Protein AF-A0AAV9SK41-F1 (afdb_monomer_lite)

Structure (mmCIF, N/CA/C/O backbone):
data_AF-A0AAV9SK41-F1
#
_entry.id   AF-A0AAV9SK41-F1
#
loop_
_atom_site.group_PDB
_atom_site.id
_atom_site.type_symbol
_atom_site.label_atom_id
_atom_site.label_alt_id
_atom_site.label_comp_id
_atom_site.label_asym_id
_atom_site.label_entity_id
_atom_site.label_seq_id
_atom_site.pdbx_PDB_ins_code
_atom_site.Cartn_x
_atom_site.Cartn_y
_atom_site.Cartn_z
_atom_site.occupancy
_atom_site.B_iso_or_equiv
_atom_site.auth_seq_id
_atom_site.auth_comp_id
_atom_site.auth_asym_id
_atom_site.auth_atom_id
_atom_site.pdbx_PDB_model_num
ATOM 1 N N . MET A 1 1 ? -20.924 11.036 -19.534 1.00 70.88 1 MET A N 1
ATOM 2 C CA . MET A 1 1 ? -19.751 10.722 -18.682 1.00 70.88 1 MET A CA 1
ATOM 3 C C . MET A 1 1 ? -19.887 11.195 -17.228 1.00 70.88 1 MET A C 1
ATOM 5 O O . MET A 1 1 ? -19.501 10.447 -16.343 1.00 70.88 1 MET A O 1
ATOM 9 N N . GLN A 1 2 ? -20.469 12.369 -16.933 1.00 84.56 2 GLN A N 1
ATOM 10 C CA . GLN A 1 2 ? -20.617 12.871 -15.546 1.00 84.56 2 GLN A CA 1
ATOM 11 C C . GLN A 1 2 ? -21.423 11.962 -14.600 1.00 84.56 2 GLN A C 1
ATOM 13 O O . GLN A 1 2 ? -21.096 11.871 -13.419 1.00 84.56 2 GLN A O 1
ATOM 18 N N . TRP A 1 3 ? -22.440 11.257 -15.110 1.00 93.38 3 TRP A N 1
ATOM 19 C CA . TRP A 1 3 ? -23.215 10.295 -14.318 1.00 93.38 3 TRP A CA 1
ATOM 20 C C . TRP A 1 3 ? -22.351 9.173 -13.730 1.00 93.38 3 TRP A C 1
ATOM 22 O O . TRP A 1 3 ? -22.567 8.783 -12.590 1.00 93.38 3 TRP A O 1
ATOM 32 N N . VAL A 1 4 ? -21.325 8.718 -14.456 1.00 94.75 4 VAL A N 1
ATOM 33 C CA . VAL A 1 4 ? -20.437 7.631 -14.011 1.00 94.75 4 VAL A CA 1
ATOM 34 C C . VAL A 1 4 ? -19.621 8.059 -12.793 1.00 94.75 4 VAL A C 1
ATOM 36 O O . VAL A 1 4 ? -19.519 7.311 -11.827 1.00 94.75 4 VAL A O 1
ATOM 39 N N . ILE A 1 5 ? -19.105 9.292 -12.807 1.00 95.44 5 ILE A N 1
ATOM 40 C CA . ILE A 1 5 ? -18.312 9.851 -11.704 1.00 95.44 5 ILE A CA 1
ATOM 41 C C . ILE A 1 5 ? -19.196 10.076 -10.473 1.00 95.44 5 ILE A C 1
ATOM 43 O O . ILE A 1 5 ? -18.799 9.765 -9.355 1.00 95.44 5 ILE A O 1
ATOM 47 N N . ARG A 1 6 ? -20.420 10.588 -10.660 1.00 93.88 6 ARG A N 1
ATOM 48 C CA . ARG A 1 6 ? -21.356 10.764 -9.540 1.00 93.88 6 ARG A CA 1
ATOM 49 C C . ARG A 1 6 ? -21.705 9.432 -8.883 1.00 93.88 6 ARG A C 1
ATOM 51 O O . ARG A 1 6 ? -21.671 9.343 -7.661 1.00 93.88 6 ARG A O 1
ATOM 58 N N . VAL A 1 7 ? -22.003 8.407 -9.679 1.00 96.31 7 VAL A N 1
ATOM 59 C CA . VAL A 1 7 ? -22.335 7.078 -9.153 1.00 96.31 7 VAL A CA 1
ATOM 60 C C . VAL A 1 7 ? -21.132 6.453 -8.444 1.00 96.31 7 VAL A C 1
ATOM 62 O O . VAL A 1 7 ? -21.294 5.951 -7.335 1.00 96.31 7 VAL A O 1
ATOM 65 N N . SER A 1 8 ? -19.922 6.530 -9.008 1.00 95.81 8 SER A N 1
ATOM 66 C CA . SER A 1 8 ? -18.735 5.934 -8.378 1.00 95.81 8 SER A CA 1
ATOM 67 C C . SER A 1 8 ? -18.386 6.585 -7.038 1.00 95.81 8 SER A C 1
ATOM 69 O O . SER A 1 8 ? -18.105 5.871 -6.078 1.00 95.81 8 SER A O 1
ATOM 71 N N . VAL A 1 9 ? -18.472 7.915 -6.932 1.00 95.94 9 VAL A N 1
ATOM 72 C CA . VAL A 1 9 ? -18.228 8.633 -5.669 1.00 95.94 9 VAL A CA 1
ATOM 73 C C . VAL A 1 9 ? -19.255 8.241 -4.605 1.00 95.94 9 VAL A C 1
ATOM 75 O O . VAL A 1 9 ? -18.878 8.006 -3.457 1.00 95.94 9 VAL A O 1
ATOM 78 N N . VAL A 1 10 ? -20.534 8.117 -4.979 1.00 97.06 10 VAL A N 1
ATOM 79 C CA . VAL A 1 10 ? -21.592 7.685 -4.050 1.00 97.06 10 VAL A CA 1
ATOM 80 C C . VAL A 1 10 ? -21.346 6.254 -3.571 1.00 97.06 10 VAL A C 1
ATOM 82 O O . VAL A 1 10 ? -21.370 6.005 -2.368 1.00 97.06 10 VAL A O 1
ATOM 85 N N . VAL A 1 11 ? -21.046 5.324 -4.482 1.00 96.94 11 VAL A N 1
ATOM 86 C CA . VAL A 1 11 ? -20.783 3.916 -4.139 1.00 96.94 11 VAL A CA 1
ATOM 87 C C . VAL A 1 11 ? -19.557 3.789 -3.236 1.00 96.94 11 VAL A C 1
ATOM 89 O O . VAL A 1 11 ? -19.622 3.150 -2.190 1.00 96.94 11 VAL A O 1
ATOM 92 N N . MET A 1 12 ? -18.447 4.432 -3.596 1.00 94.88 12 MET A N 1
ATOM 93 C CA . MET A 1 12 ? -17.201 4.357 -2.831 1.00 94.88 12 MET A CA 1
ATOM 94 C C . MET A 1 12 ? -17.341 5.024 -1.452 1.00 94.88 12 MET A C 1
ATOM 96 O O . MET A 1 12 ? -16.784 4.535 -0.468 1.00 94.88 12 MET A O 1
ATOM 100 N N . GLY A 1 13 ? -18.138 6.094 -1.359 1.00 94.50 13 GLY A N 1
ATOM 101 C CA . GLY A 1 13 ? -18.513 6.727 -0.095 1.00 94.50 13 GLY A CA 1
ATOM 102 C C . GLY A 1 13 ? -19.341 5.809 0.804 1.00 94.50 13 GLY A C 1
ATOM 103 O O . GLY A 1 13 ? -19.012 5.664 1.980 1.00 94.50 13 GLY A O 1
ATOM 104 N N . LEU A 1 14 ? -20.364 5.144 0.254 1.00 96.38 14 LEU A N 1
ATOM 105 C CA . LEU A 1 14 ? -21.178 4.169 0.991 1.00 96.38 14 LEU A CA 1
ATOM 106 C C . LEU A 1 14 ? -20.318 3.027 1.538 1.00 96.38 14 LEU A C 1
ATOM 108 O O . LEU A 1 14 ? -20.362 2.757 2.735 1.00 96.38 14 LEU A O 1
ATOM 112 N N . VAL A 1 15 ? -19.476 2.428 0.691 1.00 95.06 15 VAL A N 1
ATOM 113 C CA . VAL A 1 15 ? -18.560 1.346 1.087 1.00 95.06 15 VAL A CA 1
ATOM 114 C C . VAL A 1 15 ? -17.656 1.785 2.238 1.00 95.06 15 VAL A C 1
ATOM 116 O O . VAL A 1 15 ? -17.528 1.071 3.233 1.00 95.06 15 VAL A O 1
ATOM 119 N N . ARG A 1 16 ? -17.055 2.976 2.142 1.00 89.06 16 ARG A N 1
ATOM 120 C CA . ARG A 1 16 ? -16.137 3.477 3.172 1.00 89.06 16 ARG A CA 1
ATOM 121 C C . ARG A 1 16 ? -16.845 3.697 4.510 1.00 89.06 16 ARG A C 1
ATOM 123 O O . ARG A 1 16 ? -16.321 3.288 5.542 1.00 89.06 16 ARG A O 1
ATOM 130 N N . THR A 1 17 ? -18.045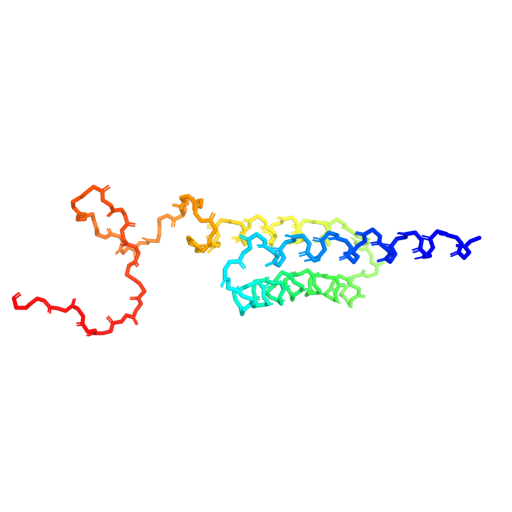 4.274 4.489 1.00 92.25 17 THR A N 1
ATOM 131 C CA . THR A 1 17 ? -18.860 4.480 5.696 1.00 92.25 17 THR A CA 1
ATOM 132 C C . THR A 1 17 ? -19.274 3.152 6.329 1.00 92.25 17 THR A C 1
ATOM 134 O O . THR A 1 17 ? -19.186 3.009 7.548 1.00 92.25 17 THR A O 1
ATOM 137 N N . SER A 1 18 ? -19.655 2.155 5.524 1.00 94.50 18 SER A N 1
ATOM 138 C CA . SER A 1 18 ? -19.990 0.815 6.021 1.00 94.50 18 SER A CA 1
ATOM 139 C C . SER A 1 18 ? -18.809 0.145 6.733 1.00 94.50 18 SER A C 1
ATOM 141 O O . SER A 1 18 ? -18.994 -0.425 7.807 1.00 94.50 18 SER A O 1
ATOM 143 N N . ILE A 1 19 ? -17.592 0.260 6.188 1.00 89.81 19 ILE A N 1
ATOM 144 C CA . ILE A 1 19 ? -16.371 -0.293 6.803 1.00 89.81 19 ILE A CA 1
ATOM 145 C C . ILE A 1 19 ? -16.092 0.372 8.158 1.00 89.81 19 ILE A C 1
ATOM 147 O O . ILE A 1 19 ? -15.793 -0.311 9.139 1.00 89.81 19 ILE A O 1
ATOM 151 N N . THR A 1 20 ? -16.225 1.699 8.239 1.00 89.44 20 THR A N 1
ATOM 152 C CA . THR A 1 20 ? -16.038 2.433 9.500 1.00 89.44 20 THR A CA 1
ATOM 153 C C . THR A 1 20 ? -17.078 2.050 10.552 1.00 89.44 20 THR A C 1
ATOM 155 O O . THR A 1 20 ? -16.734 1.975 11.724 1.00 89.44 20 THR A O 1
ATOM 158 N N . PHE A 1 21 ? -18.320 1.755 10.159 1.00 88.75 21 PHE A N 1
ATOM 159 C CA . PHE A 1 21 ? -19.373 1.368 11.103 1.00 88.75 21 PHE A CA 1
ATOM 160 C C . PHE A 1 21 ? -19.150 -0.022 11.720 1.00 88.75 21 PHE A C 1
ATOM 162 O O . PHE A 1 21 ? -19.488 -0.246 12.878 1.00 88.75 21 PHE A O 1
ATOM 169 N N . TYR A 1 22 ? -18.573 -0.958 10.960 1.00 85.44 22 TYR A N 1
ATOM 170 C CA . TYR A 1 22 ? -18.302 -2.317 11.443 1.00 85.44 22 TYR A CA 1
ATOM 171 C C . TYR A 1 22 ? -17.046 -2.405 12.326 1.00 85.44 22 TYR A C 1
ATOM 173 O O . TYR A 1 22 ? -16.906 -3.324 13.132 1.00 85.44 22 TYR A O 1
ATOM 181 N N . THR A 1 23 ? -16.117 -1.455 12.192 1.00 83.38 23 THR A N 1
ATOM 182 C CA . THR A 1 23 ? -14.804 -1.534 12.843 1.00 83.38 23 THR A CA 1
ATOM 183 C C . THR A 1 23 ? -14.733 -0.601 14.049 1.00 83.38 23 THR A C 1
ATOM 185 O O . THR A 1 23 ? -14.869 0.608 13.913 1.00 83.38 23 THR A O 1
ATOM 188 N N . ASN A 1 24 ? -14.434 -1.137 15.236 1.00 78.44 24 ASN A N 1
ATOM 18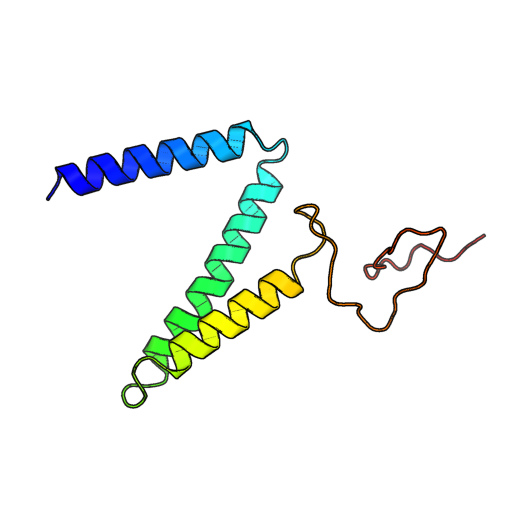9 C CA . ASN A 1 24 ? -14.367 -0.360 16.486 1.00 78.44 24 ASN A CA 1
ATOM 190 C C . ASN A 1 24 ? -13.165 0.607 16.581 1.00 78.44 24 ASN A C 1
ATOM 192 O O . ASN A 1 24 ? -13.043 1.352 17.550 1.00 78.44 24 ASN A O 1
ATOM 196 N N . SER A 1 25 ? -12.237 0.596 15.620 1.00 81.38 25 SER A N 1
ATOM 197 C CA . SER A 1 25 ? -10.989 1.366 15.698 1.00 81.38 25 SER A CA 1
ATOM 198 C C . SER A 1 25 ? -10.659 2.064 14.380 1.00 81.38 25 SER A C 1
ATOM 200 O O . SER A 1 25 ? -9.990 1.515 13.505 1.00 81.38 25 SER A O 1
ATOM 202 N N . THR A 1 26 ? -11.080 3.324 14.263 1.00 86.50 26 THR A N 1
ATOM 203 C CA . THR A 1 26 ? -10.845 4.171 13.081 1.00 86.50 26 THR A CA 1
ATOM 204 C C . THR A 1 26 ? -9.357 4.396 12.791 1.00 86.50 26 THR A C 1
ATOM 206 O O . THR A 1 26 ? -8.964 4.441 11.628 1.00 86.50 26 THR A O 1
ATOM 209 N N . LEU A 1 27 ? -8.513 4.492 13.828 1.00 86.75 27 LEU A N 1
ATOM 210 C CA . LEU A 1 27 ? -7.062 4.662 13.668 1.00 86.75 27 LEU A CA 1
ATOM 211 C C . LEU A 1 27 ? -6.410 3.448 12.997 1.00 86.75 27 LEU A C 1
ATOM 213 O O . LEU A 1 27 ? -5.563 3.616 12.127 1.00 86.75 27 LEU A O 1
ATOM 217 N N . ILE A 1 28 ? -6.850 2.238 13.349 1.00 83.94 28 ILE A N 1
ATOM 218 C CA . ILE A 1 28 ? -6.335 1.000 12.755 1.00 83.94 28 ILE A CA 1
ATOM 219 C C . ILE A 1 28 ? -6.715 0.942 11.275 1.00 83.94 28 ILE A C 1
ATOM 221 O O . ILE A 1 28 ? -5.855 0.687 10.440 1.00 83.94 28 ILE A O 1
ATOM 225 N N . LEU A 1 29 ? -7.968 1.262 10.929 1.00 85.19 29 LEU A N 1
ATOM 226 C CA . LEU A 1 29 ? -8.397 1.346 9.528 1.00 85.19 29 LEU A CA 1
ATOM 227 C C . LEU A 1 29 ? -7.601 2.382 8.727 1.00 85.19 29 LEU A C 1
ATOM 229 O O . LEU A 1 29 ? -7.251 2.130 7.574 1.00 85.19 29 LEU A O 1
ATOM 233 N N . TRP A 1 30 ? -7.327 3.545 9.322 1.00 84.88 30 TRP A N 1
ATOM 234 C CA . TRP A 1 30 ? -6.547 4.598 8.679 1.00 84.88 30 TRP A CA 1
ATOM 235 C C . TRP A 1 30 ? -5.124 4.133 8.385 1.00 84.88 30 TRP A C 1
ATOM 237 O O . TRP A 1 30 ? -4.661 4.264 7.253 1.00 84.88 30 TRP A O 1
ATOM 247 N N .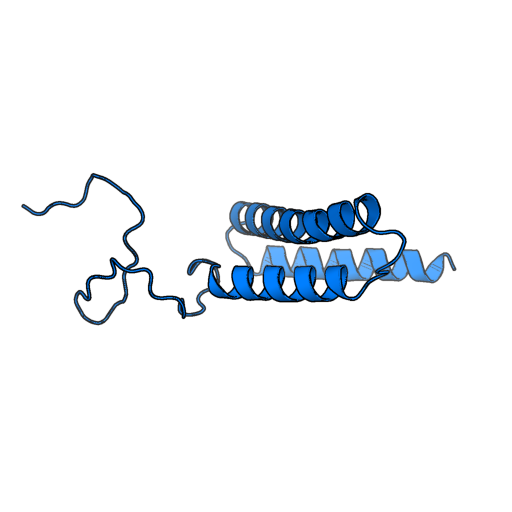 ILE A 1 31 ? -4.438 3.598 9.396 1.00 86.06 31 ILE A N 1
ATOM 248 C CA . ILE A 1 31 ? -3.053 3.134 9.279 1.00 86.06 31 ILE A CA 1
ATOM 249 C C . ILE A 1 31 ? -2.983 1.998 8.255 1.00 86.06 31 ILE A C 1
ATOM 251 O O . ILE A 1 31 ? -2.240 2.106 7.286 1.00 86.06 31 ILE A O 1
ATOM 255 N N . LEU A 1 32 ? -3.873 1.006 8.361 1.00 84.44 32 LEU A N 1
ATOM 256 C CA . LEU A 1 32 ? -3.952 -0.113 7.422 1.00 84.44 32 LEU A CA 1
ATOM 257 C C . LEU A 1 32 ? -4.184 0.364 5.976 1.00 84.44 32 LEU A C 1
ATOM 259 O O . LEU A 1 32 ? -3.530 -0.106 5.044 1.00 84.44 32 LEU A O 1
ATOM 263 N N . GLY A 1 33 ? -5.089 1.327 5.774 1.00 85.75 33 GLY A N 1
ATOM 264 C CA . GLY A 1 33 ? -5.352 1.924 4.464 1.00 85.75 33 GLY A CA 1
ATOM 265 C C . GLY A 1 33 ? -4.163 2.716 3.911 1.00 85.75 33 GLY A C 1
ATOM 266 O O . GLY A 1 33 ? -3.875 2.637 2.710 1.00 85.75 33 GLY A O 1
ATOM 267 N N . ALA A 1 34 ? -3.451 3.446 4.773 1.00 88.44 34 ALA A N 1
ATOM 268 C CA . ALA A 1 34 ? -2.240 4.177 4.416 1.00 88.44 34 ALA A CA 1
ATOM 269 C C . ALA A 1 34 ? -1.131 3.210 3.998 1.00 88.44 34 ALA A C 1
ATOM 271 O O . ALA A 1 34 ? -0.601 3.346 2.894 1.00 88.44 34 ALA A O 1
ATOM 272 N N . ASP A 1 35 ? -0.875 2.171 4.796 1.00 85.44 35 ASP A N 1
ATOM 273 C CA . ASP A 1 35 ? 0.055 1.114 4.428 1.00 85.44 35 ASP A CA 1
ATOM 274 C C . ASP A 1 35 ? -0.330 0.555 3.052 1.00 85.44 35 ASP A C 1
ATOM 276 O O . ASP A 1 35 ? 0.521 0.492 2.161 1.00 85.44 35 ASP A O 1
ATOM 280 N N . VAL A 1 36 ? -1.611 0.181 2.825 1.00 84.44 36 VAL A N 1
ATOM 281 C CA . VAL A 1 36 ? -2.099 -0.430 1.555 1.00 84.44 36 VAL A CA 1
ATOM 282 C C . VAL A 1 36 ? -1.770 0.475 0.381 1.00 84.44 36 VAL A C 1
ATOM 284 O O . VAL A 1 36 ? -1.146 0.038 -0.585 1.00 84.44 36 VAL A O 1
ATOM 287 N N . SER A 1 37 ? -2.085 1.754 0.519 1.00 88.00 37 SER A N 1
ATOM 288 C CA . SER A 1 37 ? -1.824 2.761 -0.503 1.00 88.00 37 SER A CA 1
ATOM 289 C C . SER A 1 37 ? -0.330 2.906 -0.811 1.00 88.00 37 SER A C 1
ATOM 291 O O . SER A 1 37 ? 0.049 2.935 -1.984 1.00 88.00 37 SER A O 1
ATOM 293 N N . PHE A 1 38 ? 0.536 2.932 0.206 1.00 84.50 38 PHE A N 1
ATOM 294 C CA . PHE A 1 38 ? 1.978 3.113 0.014 1.00 84.50 38 PHE A CA 1
ATOM 295 C C . PHE A 1 38 ? 2.648 1.928 -0.692 1.00 84.50 38 PHE A C 1
ATOM 297 O O . PHE A 1 38 ? 3.445 2.142 -1.608 1.00 84.50 38 PHE A O 1
ATOM 304 N N . THR A 1 39 ? 2.291 0.683 -0.359 1.00 81.38 39 THR A N 1
ATOM 305 C CA . THR A 1 39 ? 2.832 -0.487 -1.086 1.00 81.38 39 THR A CA 1
ATOM 306 C C . THR A 1 39 ? 2.324 -0.580 -2.519 1.00 81.38 39 THR A C 1
ATOM 308 O O . THR A 1 39 ? 3.016 -1.157 -3.347 1.00 81.38 39 THR A O 1
ATOM 311 N N . LEU A 1 40 ? 1.154 -0.021 -2.841 1.00 80.94 40 LEU A N 1
ATOM 312 C CA . LEU A 1 40 ? 0.634 0.004 -4.214 1.00 80.94 40 LEU A CA 1
ATOM 313 C C . LEU A 1 40 ? 1.254 1.135 -5.049 1.00 80.94 40 LEU A C 1
ATOM 315 O O . LEU A 1 40 ? 1.536 0.945 -6.233 1.00 80.94 40 LEU A O 1
ATOM 319 N N . MET A 1 41 ? 1.495 2.304 -4.447 1.00 84.56 41 MET A N 1
ATOM 320 C CA . MET A 1 41 ? 2.095 3.445 -5.147 1.00 84.56 41 MET A CA 1
ATOM 321 C C . MET A 1 41 ? 3.569 3.226 -5.4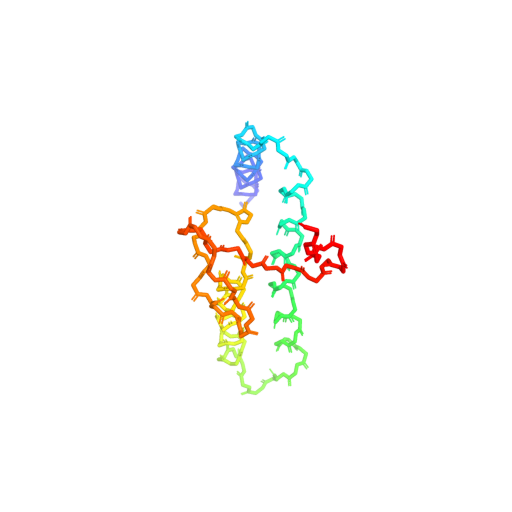91 1.00 84.56 41 MET A C 1
ATOM 323 O O . MET A 1 41 ? 4.007 3.634 -6.566 1.00 84.56 41 MET A O 1
ATOM 327 N N . LEU A 1 42 ? 4.324 2.556 -4.619 1.00 79.25 42 LEU A N 1
ATOM 328 C CA . LEU A 1 42 ? 5.753 2.304 -4.807 1.00 79.25 42 LEU A CA 1
ATOM 329 C C . LEU A 1 42 ? 6.077 1.553 -6.121 1.00 79.25 42 LEU A C 1
ATOM 331 O O . LEU A 1 42 ? 6.852 2.086 -6.915 1.00 79.25 42 LEU A O 1
ATOM 335 N N . PRO A 1 43 ? 5.480 0.385 -6.440 1.00 72.44 43 PRO A N 1
ATOM 336 C CA . PRO A 1 43 ? 5.743 -0.314 -7.697 1.00 72.44 43 PRO A CA 1
ATOM 337 C C . PRO A 1 43 ? 5.215 0.451 -8.915 1.00 72.44 43 PRO A C 1
ATOM 339 O O . PRO A 1 43 ? 5.807 0.352 -9.986 1.00 72.44 43 PRO A O 1
ATOM 342 N N . HIS A 1 44 ? 4.150 1.248 -8.771 1.00 74.12 44 HIS A N 1
ATOM 343 C CA . HIS A 1 44 ? 3.623 2.073 -9.861 1.00 74.12 44 HIS A CA 1
ATOM 344 C C . HIS A 1 44 ? 4.613 3.184 -10.260 1.00 74.12 44 HIS A C 1
ATOM 346 O O . HIS A 1 44 ? 4.922 3.347 -11.442 1.00 74.12 44 HIS A O 1
ATOM 352 N N . LEU A 1 45 ? 5.174 3.890 -9.271 1.00 77.19 45 LEU A N 1
ATOM 353 C CA . LEU A 1 45 ? 6.205 4.919 -9.458 1.00 77.19 45 LEU A CA 1
ATOM 354 C C . LEU A 1 45 ? 7.534 4.334 -9.961 1.00 77.19 45 LEU A C 1
ATOM 356 O O . LEU A 1 45 ? 8.165 4.905 -10.849 1.00 77.19 45 LEU A O 1
ATOM 360 N N . VAL A 1 46 ? 7.949 3.174 -9.447 1.00 75.50 46 VAL A N 1
ATOM 361 C CA . VAL A 1 46 ? 9.171 2.493 -9.908 1.00 75.50 46 VAL A CA 1
ATOM 362 C C . VAL A 1 46 ? 9.007 1.974 -11.340 1.00 75.50 46 VAL A C 1
ATOM 364 O O . VAL A 1 46 ? 9.910 2.144 -12.160 1.00 75.50 46 VAL A O 1
ATOM 367 N N . SER A 1 47 ? 7.844 1.405 -11.678 1.00 69.00 47 SER A N 1
ATOM 368 C CA . SER A 1 47 ? 7.560 0.904 -13.026 1.00 69.00 47 SER A CA 1
ATOM 369 C C . SER A 1 47 ? 7.574 2.005 -14.083 1.00 69.00 47 SER A C 1
ATOM 371 O O . SER A 1 47 ? 8.040 1.752 -15.193 1.00 69.00 47 SER A O 1
ATOM 373 N N . VAL A 1 48 ? 7.047 3.196 -13.781 1.00 74.50 48 VAL A N 1
ATOM 374 C CA . VAL A 1 48 ? 7.022 4.305 -14.749 1.00 74.50 48 VAL A CA 1
ATOM 375 C C . VAL A 1 48 ? 8.397 4.964 -14.910 1.00 74.50 48 VAL A C 1
ATOM 377 O O . VAL A 1 48 ? 8.703 5.479 -15.984 1.00 74.50 48 VAL A O 1
ATOM 380 N N . LEU A 1 49 ? 9.241 4.923 -13.870 1.00 73.88 49 LEU A N 1
ATOM 381 C CA . LEU A 1 49 ? 10.554 5.571 -13.867 1.00 73.88 49 LEU A CA 1
ATOM 382 C C . LEU A 1 49 ? 11.645 4.737 -14.558 1.00 73.88 49 LEU A C 1
ATOM 384 O O . LEU A 1 49 ? 12.501 5.306 -15.232 1.00 73.88 49 LEU A O 1
ATOM 388 N N . PHE A 1 50 ? 11.643 3.409 -14.395 1.00 64.00 50 PHE A N 1
ATOM 389 C CA . PHE A 1 50 ? 12.820 2.594 -14.726 1.00 64.00 50 PHE A CA 1
ATOM 390 C C . PHE A 1 50 ? 12.830 1.930 -16.109 1.00 64.00 50 PHE A C 1
ATOM 392 O O . PHE A 1 50 ? 13.916 1.635 -16.603 1.00 64.00 50 PHE A O 1
ATOM 399 N N . PHE A 1 51 ? 11.691 1.678 -16.767 1.00 55.03 51 PHE A N 1
ATOM 400 C CA . PHE A 1 51 ? 11.716 0.870 -17.995 1.00 55.03 51 PHE A CA 1
ATOM 401 C C . PHE A 1 51 ? 10.723 1.305 -19.072 1.00 55.03 51 PHE A C 1
ATOM 403 O O . PHE A 1 51 ? 9.531 1.027 -19.013 1.00 55.03 51 PHE A O 1
ATOM 410 N N . LYS A 1 52 ? 11.263 1.876 -20.154 1.00 58.47 52 LYS A N 1
ATOM 411 C CA . LYS A 1 52 ? 10.528 2.168 -21.395 1.00 58.47 52 LYS A CA 1
ATOM 412 C C . LYS A 1 52 ? 10.438 0.960 -22.352 1.00 58.47 52 LYS A C 1
ATOM 414 O O . LYS A 1 52 ? 9.678 1.006 -23.308 1.00 58.47 52 LYS A O 1
ATOM 419 N N . VAL A 1 53 ? 11.210 -0.112 -22.106 1.00 56.75 53 VAL A N 1
ATOM 420 C CA . VAL A 1 53 ? 11.418 -1.241 -23.049 1.00 56.75 53 VAL A CA 1
ATOM 421 C C . VAL A 1 53 ? 10.918 -2.600 -22.512 1.00 56.75 53 VAL A C 1
ATOM 423 O O . VAL A 1 53 ? 10.689 -3.512 -23.296 1.00 56.75 53 VAL A O 1
ATOM 426 N N . THR A 1 54 ? 10.633 -2.738 -21.208 1.00 54.25 54 THR A N 1
ATOM 427 C CA . THR A 1 54 ? 10.045 -3.963 -20.597 1.00 54.25 54 THR A CA 1
ATOM 428 C C . THR A 1 54 ? 8.628 -3.752 -20.022 1.00 54.25 54 THR A C 1
ATOM 430 O O . THR A 1 54 ? 8.153 -4.542 -19.211 1.00 54.25 54 THR A O 1
ATOM 433 N N . ASN A 1 55 ? 7.979 -2.667 -20.462 1.00 61.41 55 ASN A N 1
ATOM 434 C CA . ASN A 1 55 ? 6.561 -2.255 -20.559 1.00 61.41 55 ASN A CA 1
ATOM 435 C C . ASN A 1 55 ? 5.448 -2.728 -19.582 1.00 61.41 55 ASN A C 1
ATOM 437 O O . ASN A 1 55 ? 4.355 -2.179 -19.633 1.00 61.41 55 ASN A O 1
ATOM 441 N N . GLY A 1 56 ? 5.629 -3.697 -18.686 1.00 63.78 56 GLY A N 1
ATOM 442 C CA . GLY A 1 56 ? 4.563 -4.053 -17.738 1.00 63.78 56 GLY A CA 1
ATOM 443 C C . GLY A 1 56 ? 4.713 -5.397 -17.048 1.00 63.78 56 GLY A C 1
ATOM 444 O O . GLY A 1 56 ? 4.156 -5.575 -15.971 1.00 63.78 56 GLY A O 1
ATOM 445 N N . TYR A 1 57 ? 5.504 -6.321 -17.599 1.00 66.50 57 TYR A N 1
ATOM 446 C CA . TYR A 1 57 ? 5.670 -7.645 -16.990 1.00 66.50 57 TYR A CA 1
ATOM 447 C C . TYR A 1 57 ? 6.399 -7.550 -15.642 1.00 66.50 57 TYR A C 1
ATOM 449 O O . TYR A 1 57 ? 5.936 -8.098 -14.649 1.00 66.50 57 TYR A O 1
ATOM 457 N N . GLY A 1 58 ? 7.476 -6.757 -15.563 1.00 70.94 58 GLY A N 1
ATOM 458 C CA . GLY A 1 58 ? 8.168 -6.483 -14.296 1.00 70.94 58 GLY A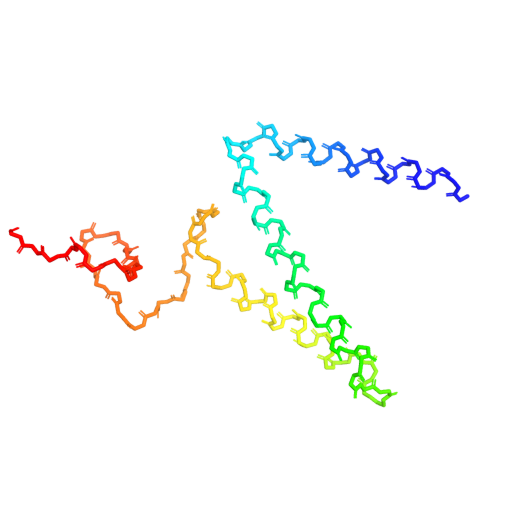 CA 1
ATOM 459 C C . GLY A 1 58 ? 7.314 -5.694 -13.296 1.00 70.94 58 GLY A C 1
ATOM 460 O O . GLY A 1 58 ? 7.389 -5.939 -12.096 1.00 70.94 58 GLY A O 1
ATOM 461 N N . ALA A 1 59 ? 6.447 -4.807 -13.791 1.00 72.06 59 ALA A N 1
ATOM 462 C CA . ALA A 1 59 ? 5.509 -4.039 -12.974 1.00 72.06 59 ALA A CA 1
ATOM 463 C C . ALA A 1 59 ? 4.447 -4.937 -12.334 1.00 72.06 59 ALA A C 1
ATOM 465 O O . ALA A 1 59 ? 4.203 -4.857 -11.134 1.00 72.06 59 ALA A O 1
ATOM 466 N N . MET A 1 60 ? 3.854 -5.825 -13.137 1.00 76.19 60 MET A N 1
ATOM 467 C CA . MET A 1 60 ? 2.864 -6.806 -12.699 1.00 76.19 60 MET A CA 1
ATOM 468 C C . MET A 1 60 ? 3.478 -7.824 -11.743 1.00 76.19 60 MET A C 1
ATOM 470 O O . MET A 1 60 ? 2.916 -8.072 -10.683 1.00 76.19 60 MET A O 1
ATOM 474 N N . VAL A 1 61 ? 4.654 -8.372 -12.061 1.00 78.69 61 VAL A N 1
ATOM 475 C CA . VAL A 1 61 ? 5.328 -9.339 -11.183 1.00 78.69 61 VAL A CA 1
ATOM 476 C C . VAL A 1 61 ? 5.743 -8.681 -9.864 1.00 78.69 61 VAL A C 1
ATOM 478 O O . VAL A 1 61 ? 5.481 -9.246 -8.807 1.00 78.69 61 VAL A O 1
ATOM 481 N N . GLY A 1 62 ? 6.303 -7.467 -9.887 1.00 77.69 62 GLY A N 1
ATOM 482 C CA . GLY A 1 62 ? 6.637 -6.718 -8.670 1.00 77.69 62 GLY A CA 1
ATOM 483 C C . GLY A 1 62 ? 5.408 -6.358 -7.830 1.00 77.69 62 GLY A C 1
ATOM 484 O O . GLY A 1 62 ? 5.436 -6.486 -6.607 1.00 77.69 62 GLY A O 1
ATOM 485 N N . TYR A 1 63 ? 4.304 -5.985 -8.481 1.00 79.62 63 TYR A N 1
ATOM 486 C CA . TYR A 1 63 ? 3.017 -5.746 -7.829 1.00 79.62 63 TYR A CA 1
ATOM 487 C C . TYR A 1 63 ? 2.472 -7.009 -7.149 1.00 79.62 63 TYR A C 1
ATOM 489 O O . TYR A 1 63 ? 2.128 -6.976 -5.969 1.00 79.62 63 TYR A O 1
ATOM 497 N N . VAL A 1 64 ? 2.428 -8.132 -7.870 1.00 82.50 64 VAL A N 1
ATOM 498 C CA . VAL A 1 64 ? 1.892 -9.405 -7.370 1.00 82.50 64 VAL A CA 1
ATOM 499 C C . VAL A 1 64 ? 2.761 -9.959 -6.242 1.00 82.50 64 VAL A C 1
ATOM 501 O O . VAL A 1 64 ? 2.227 -10.354 -5.206 1.00 82.50 64 VAL A O 1
ATOM 504 N N . VAL A 1 65 ? 4.088 -9.948 -6.393 1.00 79.94 65 VAL A N 1
ATOM 505 C CA . VAL A 1 65 ? 5.021 -10.414 -5.354 1.00 79.94 65 VAL A CA 1
ATOM 506 C C . VAL A 1 65 ? 4.964 -9.508 -4.122 1.00 79.94 65 VAL A C 1
ATOM 508 O O . VAL A 1 65 ? 4.906 -10.022 -3.008 1.00 79.94 65 VAL A O 1
ATOM 511 N N . GLY A 1 66 ? 4.902 -8.183 -4.296 1.00 79.00 66 GLY A N 1
ATOM 512 C CA . GLY A 1 66 ? 4.774 -7.229 -3.190 1.00 79.00 66 GLY A CA 1
ATOM 513 C C . GLY A 1 66 ? 3.454 -7.370 -2.426 1.00 79.00 66 GLY A C 1
ATOM 514 O O . GLY A 1 66 ? 3.460 -7.402 -1.197 1.00 79.00 66 GLY A O 1
ATOM 515 N N . MET A 1 67 ? 2.333 -7.531 -3.136 1.00 78.50 67 MET A N 1
ATOM 516 C CA . MET A 1 67 ? 1.024 -7.805 -2.529 1.00 78.50 67 MET A CA 1
ATOM 517 C C . MET A 1 67 ? 1.015 -9.138 -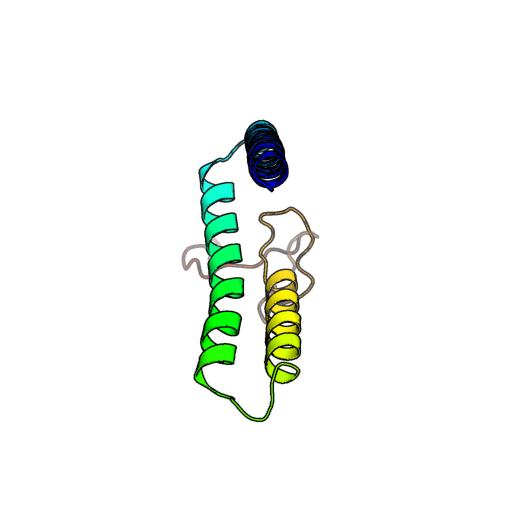1.784 1.00 78.50 67 MET A C 1
ATOM 519 O O . MET A 1 67 ? 0.562 -9.199 -0.646 1.00 78.50 67 MET A O 1
ATOM 523 N N . THR A 1 68 ? 1.557 -10.193 -2.394 1.00 77.69 68 THR A N 1
ATOM 524 C CA . THR A 1 68 ? 1.627 -11.529 -1.786 1.00 77.69 68 THR A CA 1
ATOM 525 C C . THR A 1 68 ? 2.472 -11.496 -0.520 1.00 77.69 68 THR A C 1
ATOM 527 O O . THR A 1 68 ? 1.991 -11.864 0.545 1.00 77.69 68 THR A O 1
ATOM 530 N N . LEU A 1 69 ? 3.695 -10.966 -0.597 1.00 73.50 69 LEU A N 1
ATOM 531 C CA . LEU A 1 69 ? 4.583 -10.840 0.556 1.00 73.50 69 LEU A CA 1
ATOM 532 C C . LEU A 1 69 ? 3.929 -10.031 1.678 1.00 73.50 69 LEU A C 1
ATOM 534 O O . LEU A 1 69 ? 4.053 -10.383 2.844 1.00 73.50 69 LEU A O 1
ATOM 538 N N . ARG A 1 70 ? 3.180 -8.986 1.331 1.00 71.88 70 ARG A N 1
ATOM 539 C CA . ARG A 1 70 ? 2.474 -8.177 2.311 1.00 71.88 70 ARG A CA 1
ATOM 540 C C . ARG A 1 70 ? 1.276 -8.877 2.947 1.00 71.88 70 ARG A C 1
ATOM 542 O O . ARG A 1 70 ? 1.068 -8.713 4.140 1.00 71.88 70 ARG A O 1
ATOM 549 N N . ILE A 1 71 ? 0.519 -9.667 2.192 1.00 71.00 71 ILE A N 1
ATOM 550 C CA . ILE A 1 71 ? -0.546 -10.516 2.746 1.00 71.00 71 ILE A CA 1
ATOM 551 C C . ILE A 1 71 ? 0.060 -11.580 3.675 1.00 71.00 71 ILE A C 1
ATOM 553 O O . ILE A 1 71 ? -0.510 -11.861 4.723 1.00 71.00 71 ILE A O 1
ATOM 557 N N . LEU A 1 72 ? 1.234 -12.127 3.335 1.00 65.25 72 LEU A N 1
ATOM 558 C CA . LEU A 1 72 ? 1.946 -13.108 4.164 1.00 65.25 72 LEU A CA 1
ATOM 559 C C . LEU A 1 72 ? 2.607 -12.495 5.416 1.00 65.25 72 LEU A C 1
ATOM 561 O O . LEU A 1 72 ? 2.724 -13.185 6.426 1.00 65.25 72 LEU A O 1
ATOM 565 N N . LEU A 1 73 ? 3.055 -11.236 5.349 1.00 62.53 73 LEU A N 1
ATOM 566 C CA . LEU A 1 73 ? 3.687 -10.496 6.453 1.00 62.53 73 LEU A CA 1
ATOM 567 C C . LEU A 1 73 ? 2.700 -9.688 7.297 1.00 62.53 73 LEU A C 1
ATOM 569 O O . LEU A 1 73 ? 3.100 -9.199 8.351 1.00 62.53 73 LEU A O 1
ATOM 573 N N . SER A 1 74 ? 1.456 -9.504 6.840 1.00 58.59 74 SER A N 1
ATOM 574 C CA . SER A 1 74 ? 0.435 -8.796 7.606 1.00 58.59 74 SER A CA 1
ATOM 575 C C . SER A 1 74 ? 0.173 -9.578 8.884 1.00 58.59 74 SER A C 1
ATOM 577 O O . SER A 1 74 ? -0.557 -10.566 8.915 1.00 58.59 74 SER A O 1
ATOM 579 N N . GLU A 1 75 ? 0.814 -9.092 9.932 1.00 56.72 75 GLU A N 1
ATOM 580 C CA . GLU A 1 75 ? 0.493 -9.250 11.334 1.00 56.72 75 GLU A CA 1
ATOM 581 C C . GLU A 1 75 ? -1.015 -9.411 11.590 1.00 56.72 75 GLU A C 1
ATOM 583 O O . GLU A 1 75 ? -1.863 -8.870 10.874 1.00 56.72 75 GLU A O 1
ATOM 588 N N . ASN A 1 76 ? -1.311 -10.171 12.649 1.00 48.91 76 ASN A N 1
ATOM 589 C CA . ASN A 1 76 ? -2.602 -10.686 13.131 1.00 48.91 76 ASN A CA 1
ATOM 590 C C . ASN A 1 76 ? -3.729 -9.640 13.339 1.00 48.91 76 ASN A C 1
ATOM 592 O O . ASN A 1 76 ? -4.775 -9.945 13.907 1.00 48.91 76 ASN A O 1
ATOM 596 N N . THR A 1 77 ? -3.551 -8.408 12.878 1.00 50.22 77 THR A N 1
ATOM 597 C CA . THR A 1 77 ? -4.464 -7.263 12.969 1.00 50.22 77 THR A CA 1
ATOM 598 C C . THR A 1 77 ? -5.809 -7.502 12.263 1.00 50.22 77 THR A C 1
ATOM 600 O O . THR A 1 77 ? -6.787 -6.826 12.570 1.00 50.22 77 THR A O 1
ATOM 603 N N . LEU A 1 78 ? -5.897 -8.496 11.367 1.00 49.22 78 LEU A N 1
ATOM 604 C CA . LEU A 1 78 ? -7.139 -8.926 10.698 1.00 49.22 78 LEU A CA 1
ATOM 605 C C . LEU A 1 78 ? -7.658 -10.312 11.144 1.00 49.22 78 LEU A C 1
ATOM 607 O O . LEU A 1 78 ? -8.640 -10.794 10.586 1.00 49.22 78 LEU A O 1
ATOM 611 N N . GLY A 1 79 ? -7.036 -10.960 12.141 1.00 49.56 79 GLY A N 1
ATOM 612 C CA . GLY A 1 79 ? -7.484 -12.264 12.660 1.00 49.56 79 GLY A CA 1
ATOM 613 C C . GLY A 1 79 ? -7.232 -13.466 11.736 1.00 49.56 79 GLY A C 1
ATOM 614 O O . GLY A 1 79 ? -7.820 -14.526 11.934 1.00 49.56 79 GLY A O 1
ATOM 615 N N . ILE A 1 80 ? -6.370 -13.317 10.727 1.00 48.62 80 ILE A N 1
ATOM 616 C CA . ILE A 1 80 ? -5.958 -14.404 9.833 1.00 48.62 80 ILE A CA 1
ATOM 617 C C . ILE A 1 80 ? -4.630 -14.957 10.376 1.00 48.62 80 ILE A C 1
ATOM 619 O O . ILE A 1 80 ? -3.697 -14.174 10.563 1.00 48.62 80 ILE A O 1
ATOM 623 N N . PRO A 1 81 ? -4.530 -16.268 10.670 1.00 46.22 81 PRO A N 1
ATOM 624 C CA . PRO A 1 81 ? -3.343 -16.856 11.279 1.00 46.22 81 PRO A CA 1
ATOM 625 C C . PRO A 1 81 ? -2.108 -16.604 10.409 1.00 46.22 81 PRO A C 1
ATOM 627 O O . PRO A 1 81 ? -2.094 -16.915 9.219 1.00 46.22 81 PRO A O 1
ATOM 630 N N . VAL A 1 82 ? -1.071 -16.033 11.022 1.00 49.56 82 VAL A N 1
ATOM 631 C CA . VAL A 1 82 ? 0.223 -15.744 10.396 1.00 49.56 82 VAL A CA 1
ATOM 632 C C . VAL A 1 82 ? 0.849 -17.050 9.897 1.00 49.56 82 VAL A C 1
ATOM 634 O O . VAL A 1 82 ? 1.263 -17.896 10.687 1.00 49.56 82 VAL A O 1
ATOM 637 N N . VAL A 1 83 ? 0.915 -17.219 8.574 1.00 48.81 83 VAL A N 1
ATOM 638 C CA . VAL A 1 83 ? 1.479 -18.417 7.920 1.00 48.81 83 VAL A CA 1
ATOM 639 C C . VAL A 1 83 ? 3.016 -18.394 7.901 1.00 48.81 83 VAL A C 1
ATOM 641 O O . VAL A 1 83 ? 3.646 -19.441 7.769 1.00 48.81 83 VAL A O 1
ATOM 644 N N . LEU A 1 84 ? 3.653 -17.230 8.081 1.00 47.78 84 LEU A N 1
ATOM 645 C CA . LEU A 1 84 ? 5.113 -17.110 8.066 1.00 47.78 84 LEU A CA 1
ATOM 646 C C . LEU A 1 84 ? 5.699 -17.154 9.490 1.00 47.78 84 LEU A C 1
ATOM 648 O O . LEU A 1 84 ? 5.758 -16.153 10.204 1.00 47.78 84 LEU A O 1
ATOM 652 N N . GLN A 1 85 ? 6.150 -18.339 9.908 1.00 49.00 85 GLN A N 1
ATOM 653 C CA . GLN A 1 85 ? 6.922 -18.516 11.140 1.00 49.00 85 GLN A CA 1
ATOM 654 C C . GLN A 1 85 ? 8.309 -17.867 10.987 1.00 49.00 85 GLN A C 1
ATOM 656 O O . GLN A 1 85 ? 9.195 -18.428 10.346 1.00 49.00 85 GLN A O 1
ATOM 661 N N . LEU A 1 86 ? 8.518 -16.687 11.582 1.00 48.09 86 LEU A N 1
ATOM 662 C CA . LEU A 1 86 ? 9.866 -16.134 11.750 1.00 48.09 86 LEU A CA 1
ATOM 663 C C . LEU A 1 86 ? 10.713 -17.055 12.663 1.00 48.09 86 LEU A C 1
ATOM 665 O O . LEU A 1 86 ? 10.181 -17.595 13.643 1.00 48.09 86 LEU A O 1
ATOM 669 N N . PRO A 1 87 ? 12.027 -17.207 12.402 1.00 37.62 87 PRO A N 1
ATOM 670 C CA . PRO A 1 87 ? 12.929 -17.988 13.246 1.00 37.62 87 PRO A CA 1
ATOM 671 C C . PRO A 1 87 ? 13.109 -17.265 14.591 1.00 37.62 87 PRO A C 1
ATOM 673 O O . PRO A 1 87 ? 13.806 -16.260 14.686 1.00 37.62 87 PRO A O 1
ATOM 676 N N . GLY A 1 88 ? 12.406 -17.747 15.617 1.00 49.09 88 GLY A N 1
ATOM 677 C CA . GLY A 1 88 ? 12.274 -17.091 16.927 1.00 49.09 88 GLY A CA 1
ATOM 678 C C . GLY A 1 88 ? 10.946 -17.372 17.648 1.00 49.09 88 GLY A C 1
ATOM 679 O O . GLY A 1 88 ? 10.734 -16.894 18.759 1.00 49.09 88 GLY A O 1
ATOM 680 N N . CYS A 1 89 ? 10.045 -18.152 17.041 1.00 45.84 89 CYS A N 1
ATOM 681 C CA . CYS A 1 89 ? 8.792 -18.571 17.664 1.00 45.84 89 CYS A CA 1
ATOM 682 C C . CYS A 1 89 ? 9.040 -19.602 18.778 1.00 45.84 89 CYS A C 1
ATOM 684 O O . CYS A 1 89 ? 9.479 -20.720 18.517 1.00 45.84 89 CYS A O 1
ATOM 686 N N . THR A 1 90 ? 8.702 -19.250 20.018 1.00 51.22 90 THR A N 1
ATOM 687 C CA . THR A 1 90 ? 8.586 -20.203 21.131 1.00 51.22 90 THR A CA 1
ATOM 688 C C . THR A 1 90 ? 7.119 -20.564 21.345 1.00 51.22 90 THR A C 1
ATOM 690 O O . THR A 1 90 ? 6.298 -19.681 21.592 1.00 51.22 90 THR A O 1
ATOM 693 N N . LEU A 1 91 ? 6.800 -21.856 21.273 1.00 52.59 91 LEU A N 1
ATOM 694 C CA . LEU A 1 91 ? 5.484 -22.416 21.572 1.00 52.59 91 LEU A CA 1
ATOM 695 C C . LEU A 1 91 ? 5.248 -22.395 23.096 1.00 52.59 91 LEU A C 1
ATOM 697 O O . LEU A 1 91 ? 5.915 -23.126 23.828 1.00 52.59 91 LEU A O 1
ATOM 701 N N . ARG A 1 92 ? 4.312 -21.574 23.585 1.00 45.88 92 ARG A N 1
ATOM 702 C CA . ARG A 1 92 ? 3.768 -21.684 24.949 1.00 45.88 92 ARG A CA 1
ATOM 703 C C . ARG A 1 92 ? 2.265 -21.936 24.862 1.00 45.88 92 ARG A C 1
ATOM 705 O O . ARG A 1 92 ? 1.549 -21.169 24.231 1.00 45.88 92 ARG A O 1
ATOM 712 N N . ASP A 1 93 ? 1.826 -23.042 25.461 1.00 44.72 93 ASP A N 1
ATOM 713 C CA . ASP A 1 93 ? 0.419 -23.345 25.759 1.00 44.72 93 ASP A CA 1
ATOM 714 C C . ASP A 1 93 ? -0.552 -23.278 24.560 1.00 44.72 93 ASP A C 1
ATOM 716 O O . ASP A 1 93 ? -1.659 -22.759 24.658 1.00 44.72 93 ASP A O 1
ATOM 720 N N . GLY A 1 94 ? -0.143 -23.807 23.399 1.00 58.75 94 GLY A N 1
ATOM 721 C CA . GLY A 1 94 ? -1.030 -23.984 22.236 1.00 58.75 94 GLY A CA 1
ATOM 722 C C . GLY A 1 94 ? -1.398 -22.704 21.472 1.00 58.75 94 GLY A C 1
ATOM 723 O O . GLY A 1 94 ? -2.163 -22.778 20.512 1.00 58.75 94 GLY A O 1
ATOM 724 N N . ILE A 1 95 ? -0.833 -21.551 21.846 1.00 51.69 95 ILE A N 1
ATOM 725 C CA . ILE A 1 95 ? -1.016 -20.270 21.154 1.00 51.69 95 ILE A CA 1
ATOM 726 C C . ILE A 1 95 ? 0.334 -19.823 20.579 1.00 51.69 95 ILE A C 1
ATOM 728 O O . ILE A 1 95 ? 1.324 -19.672 21.295 1.00 51.69 95 ILE A O 1
ATOM 732 N N . TYR A 1 96 ? 0.395 -19.612 19.262 1.00 52.56 96 TYR A N 1
ATOM 733 C CA . TYR A 1 96 ? 1.590 -19.095 18.594 1.00 52.56 96 TYR A CA 1
ATOM 734 C C . TYR A 1 96 ? 1.719 -17.591 18.864 1.00 52.56 96 TYR A C 1
ATOM 736 O O . TYR A 1 96 ? 1.054 -16.779 18.226 1.00 52.56 96 TYR A O 1
ATOM 744 N N . VAL A 1 97 ? 2.572 -17.212 19.818 1.00 52.62 97 VAL A N 1
ATOM 745 C CA . VAL A 1 97 ? 2.862 -15.806 20.131 1.00 52.62 97 VAL A CA 1
ATOM 746 C C . VAL A 1 97 ? 4.141 -15.388 19.407 1.00 52.62 97 VAL A C 1
ATOM 748 O O . VAL A 1 97 ? 5.233 -15.852 19.737 1.00 52.62 97 VAL A O 1
ATOM 751 N N . GLN A 1 98 ? 4.025 -14.493 18.426 1.00 49.56 98 GLN A N 1
ATOM 752 C CA . GLN A 1 98 ? 5.184 -13.775 17.900 1.00 49.56 98 GLN A CA 1
ATOM 753 C C . GLN A 1 98 ? 5.617 -12.742 18.944 1.00 49.56 98 GLN A C 1
ATOM 755 O O . GLN A 1 98 ? 4.912 -11.765 19.192 1.00 49.56 98 GLN A O 1
ATOM 760 N N . LYS A 1 99 ? 6.775 -12.950 19.583 1.00 49.84 99 LYS A N 1
ATOM 761 C CA . LYS A 1 99 ? 7.412 -11.885 20.359 1.00 49.84 99 LYS A CA 1
ATOM 762 C C . LYS A 1 99 ? 7.875 -10.808 19.378 1.00 49.84 99 LYS A C 1
ATOM 764 O O . LYS A 1 99 ? 8.917 -10.953 18.746 1.00 49.84 99 LYS A O 1
ATOM 769 N N . GLY A 1 100 ? 7.114 -9.720 19.272 1.00 45.12 100 GLY A N 1
ATOM 770 C CA . GLY A 1 100 ? 7.695 -8.437 18.889 1.00 45.12 100 GLY A CA 1
ATOM 771 C C . GLY A 1 100 ? 8.821 -8.106 19.871 1.00 45.12 100 GLY A C 1
ATOM 772 O O . GLY A 1 100 ? 8.758 -8.500 21.038 1.00 45.12 100 GLY A O 1
ATOM 773 N N . GLN A 1 101 ? 9.870 -7.440 19.394 1.00 38.22 101 GLN A N 1
ATOM 774 C CA . GLN A 1 101 ? 11.034 -7.042 20.184 1.00 38.22 101 GLN A CA 1
ATOM 775 C C . GLN A 1 101 ? 10.619 -6.076 21.316 1.00 38.22 101 GLN A C 1
ATOM 777 O O . GLN A 1 101 ? 10.795 -4.868 21.217 1.00 38.22 101 GLN A O 1
ATOM 782 N N . CYS A 1 102 ? 10.061 -6.597 22.406 1.00 39.47 102 CYS A N 1
ATOM 783 C CA . CYS A 1 102 ? 9.906 -5.893 23.669 1.00 39.47 102 CYS A CA 1
ATOM 784 C C . CYS A 1 102 ? 10.947 -6.465 24.640 1.00 39.47 102 CYS A C 1
ATOM 786 O O . CYS A 1 102 ? 10.882 -7.654 24.962 1.00 39.47 102 CYS A O 1
ATOM 788 N N . PRO A 1 103 ? 11.892 -5.653 25.144 1.00 40.50 103 PRO A N 1
ATOM 789 C CA . PRO A 1 103 ? 12.935 -6.119 26.059 1.00 40.50 103 PRO A CA 1
ATOM 790 C C . PRO A 1 103 ? 12.424 -6.455 27.477 1.00 40.50 103 PRO A C 1
ATOM 792 O O . PRO A 1 103 ? 13.230 -6.747 28.351 1.00 40.50 103 PRO A O 1
ATOM 795 N N . CYS A 1 104 ? 11.109 -6.447 27.732 1.00 43.72 104 CYS A N 1
ATOM 796 C CA . CYS A 1 104 ? 10.554 -6.471 29.093 1.00 43.72 104 CYS A CA 1
ATOM 797 C C . CYS A 1 104 ? 9.900 -7.793 29.539 1.00 43.72 104 CYS A C 1
ATOM 799 O O . CYS A 1 104 ? 9.259 -7.811 30.584 1.00 43.72 104 CYS A O 1
ATOM 801 N N . CYS A 1 105 ? 10.043 -8.905 28.811 1.00 47.94 105 CYS A N 1
ATOM 802 C CA . CYS A 1 105 ? 9.506 -10.201 29.263 1.00 47.94 105 CYS A CA 1
ATOM 803 C C . CYS A 1 105 ? 10.600 -11.271 29.383 1.00 47.94 105 CYS A C 1
ATOM 805 O O . CYS A 1 105 ? 10.685 -12.191 28.559 1.00 47.94 105 CYS A O 1
ATOM 807 N N . ALA A 1 106 ? 11.408 -11.135 30.436 1.00 34.97 106 ALA A N 1
ATOM 808 C CA . ALA A 1 106 ? 12.171 -12.214 31.064 1.00 34.97 106 ALA A CA 1
ATOM 809 C C . ALA A 1 106 ? 11.482 -12.586 32.400 1.00 34.97 106 ALA A C 1
ATOM 811 O O . ALA A 1 106 ? 10.975 -11.682 33.065 1.00 34.97 106 ALA A O 1
ATOM 812 N N . PRO A 1 107 ? 11.390 -13.877 32.769 1.00 54.69 107 PRO A N 1
ATOM 813 C CA . PRO A 1 107 ? 10.592 -14.316 33.910 1.00 54.69 107 PRO A CA 1
ATOM 814 C C . PRO A 1 107 ? 11.311 -14.067 35.245 1.00 54.69 107 PRO A C 1
ATOM 816 O O . PRO A 1 107 ? 12.486 -14.412 35.387 1.00 54.69 107 PRO A O 1
ATOM 819 N N . CYS A 1 108 ? 10.571 -13.522 36.212 1.00 34.84 108 CYS A N 1
ATOM 820 C CA . CYS A 1 108 ? 10.566 -14.089 37.561 1.00 34.84 108 CYS A CA 1
ATOM 821 C C . CYS A 1 108 ? 9.682 -15.342 37.550 1.00 34.84 108 CYS A C 1
ATOM 823 O O . CYS A 1 108 ? 8.691 -15.340 36.780 1.00 34.84 108 CYS A O 1
#

pLDDT: mean 70.14, std 18.25, range [34.84, 97.06]

InterPro domains:
  IPR052244 High-affinity choline transporter [PTHR45897] (2-94)

Secondary structure (DSSP, 8-state):
-HHHHHHHHHHHHHHHHHHHHH-S-HHHHHHHHHHHHHHHHHHHHHHHHH-SSSTTHHHHHHHHHHHHHHHHH--GGGS-------TT--EETTEE----S-TT----

Organism: NCBI:txid28760

Sequence (108 aa):
MQWVIRVSVVVMGLVRTSITFYTNSTLILWILGADVSFTLMLPHLVSVLFFKVTNGYGAMVGYVVGMTLRILLSENTLGIPVVLQLPGCTLRDGIYVQKGQCPCCAPC

Foldseek 3Di:
DVVVVVVVVVVVVVVVVVVVVVDPDPPLVVVVVVVVVVLLVVLVVVVVPPDPPVNPPSSVVSSVVSVVVCVLPDDCSPVDDRPDDDPPFDDDDNDTDDDDPDPPDDDD

Radius of gyration: 19.78 Å; chains: 1; bounding box: 36×37×61 Å